Protein AF-A0A3C1TMX7-F1 (afdb_monomer)

Solvent-accessible surface area (backbone atoms only — not comparable to full-atom values): 3502 Å² total; per-residue (Å²): 92,65,36,29,30,66,39,76,47,100,78,55,33,36,31,32,40,38,87,97,58,72,70,33,42,33,45,49,88,66,52,77,99,58,59,66,86,76,63,52,68,70,40,78,46,76,51,62,81,45,85,48,102,89,45,69,32,64

Structure (mmCIF, N/CA/C/O backbone):
data_AF-A0A3C1TMX7-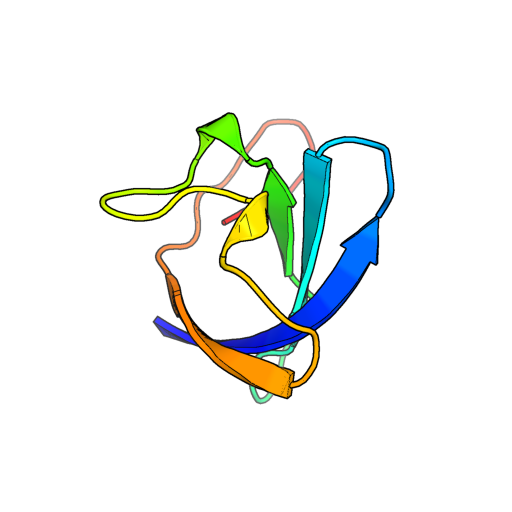F1
#
_entry.id   AF-A0A3C1TMX7-F1
#
loop_
_atom_site.group_PDB
_atom_site.id
_atom_site.type_symbol
_atom_site.label_atom_id
_atom_site.label_alt_id
_atom_site.label_comp_id
_atom_site.label_asym_id
_atom_site.label_entity_id
_atom_site.label_seq_id
_atom_site.pdbx_PDB_ins_code
_atom_site.Cartn_x
_atom_site.Cartn_y
_atom_site.Cartn_z
_atom_site.occupancy
_atom_site.B_iso_or_equiv
_atom_site.auth_seq_id
_atom_site.auth_comp_id
_atom_site.auth_asym_id
_ato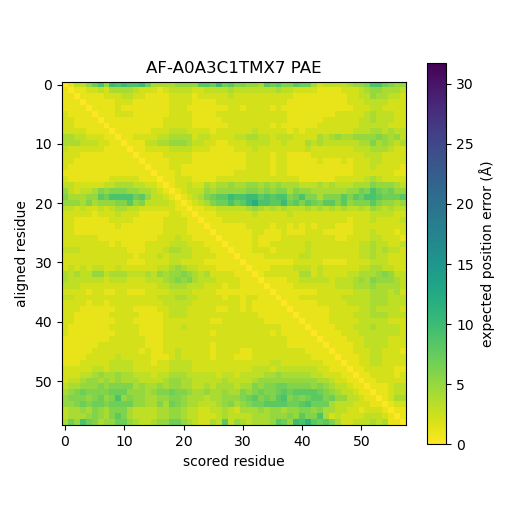m_site.auth_atom_id
_atom_site.pdbx_PDB_model_num
ATOM 1 N N . MET A 1 1 ? -2.467 -8.080 10.209 1.00 92.56 1 MET A N 1
ATOM 2 C CA . MET A 1 1 ? -3.847 -7.566 10.042 1.00 92.56 1 MET A CA 1
ATOM 3 C C . MET A 1 1 ? -4.353 -7.903 8.643 1.00 92.56 1 MET A C 1
ATOM 5 O O . MET A 1 1 ? -3.565 -8.393 7.842 1.00 92.56 1 MET A O 1
ATOM 9 N N . GLN A 1 2 ? -5.645 -7.702 8.369 1.00 95.25 2 GLN A N 1
ATOM 10 C CA . GLN A 1 2 ? -6.268 -7.937 7.060 1.00 95.25 2 GLN A CA 1
ATOM 11 C C . GLN A 1 2 ? -6.937 -6.660 6.553 1.00 95.25 2 GLN A C 1
ATOM 13 O O . GLN A 1 2 ? -7.374 -5.830 7.349 1.00 95.25 2 GLN A O 1
ATOM 18 N N . GLY A 1 3 ? -7.010 -6.506 5.235 1.00 96.88 3 GLY A N 1
ATOM 19 C CA . GLY A 1 3 ? -7.645 -5.358 4.601 1.00 96.88 3 GLY A CA 1
ATOM 20 C C . GLY A 1 3 ? -7.777 -5.539 3.098 1.00 96.88 3 GLY A C 1
ATOM 21 O O . GLY A 1 3 ? -7.460 -6.600 2.561 1.00 96.88 3 GLY A O 1
ATOM 22 N N . ILE A 1 4 ? -8.246 -4.491 2.432 1.00 98.06 4 ILE A N 1
ATOM 23 C CA . ILE A 1 4 ? -8.466 -4.466 0.985 1.00 98.06 4 ILE A CA 1
ATOM 24 C C . ILE A 1 4 ? -7.609 -3.368 0.364 1.00 98.06 4 ILE A C 1
ATOM 26 O O . ILE A 1 4 ? -7.579 -2.249 0.879 1.00 98.06 4 ILE A O 1
ATOM 30 N N . ILE A 1 5 ? -6.951 -3.639 -0.763 1.00 98.12 5 ILE A N 1
ATOM 31 C CA . ILE A 1 5 ? -6.283 -2.592 -1.543 1.00 98.12 5 ILE A CA 1
ATOM 32 C C . ILE A 1 5 ? -7.345 -1.617 -2.042 1.00 98.12 5 ILE A C 1
ATOM 34 O O . ILE A 1 5 ? -8.134 -1.924 -2.931 1.00 98.12 5 ILE A O 1
ATOM 38 N N . LYS A 1 6 ? -7.363 -0.421 -1.465 1.00 98.19 6 LYS A N 1
ATOM 39 C CA . LYS A 1 6 ? -8.324 0.624 -1.813 1.00 98.19 6 LYS A CA 1
ATOM 40 C C . LYS A 1 6 ? -7.904 1.386 -3.055 1.00 98.19 6 LYS A C 1
ATOM 42 O O . LYS A 1 6 ? -8.758 1.809 -3.825 1.00 98.19 6 LYS A O 1
ATOM 47 N N . LYS A 1 7 ? -6.599 1.629 -3.192 1.00 98.31 7 LYS A N 1
ATOM 48 C CA . LYS A 1 7 ? -6.053 2.438 -4.276 1.00 98.31 7 LYS A CA 1
ATOM 49 C C . LYS A 1 7 ? -4.620 2.054 -4.600 1.00 98.31 7 LYS A C 1
ATOM 51 O O . LYS A 1 7 ? -3.808 1.926 -3.683 1.00 98.31 7 LYS A O 1
ATOM 56 N N . LEU A 1 8 ? -4.299 1.987 -5.886 1.00 98.38 8 LEU A N 1
ATOM 57 C CA . LEU A 1 8 ? -2.929 1.935 -6.396 1.00 98.38 8 LEU A CA 1
ATOM 58 C C . LEU A 1 8 ? -2.606 3.234 -7.140 1.00 98.38 8 LEU A C 1
ATOM 60 O O . LEU A 1 8 ? -3.488 3.942 -7.626 1.00 98.38 8 LEU A O 1
ATOM 64 N N . THR A 1 9 ? -1.329 3.600 -7.184 1.00 97.88 9 THR A N 1
ATOM 65 C CA . THR A 1 9 ? -0.869 4.797 -7.894 1.00 97.88 9 THR A CA 1
ATOM 66 C C . THR A 1 9 ? 0.295 4.468 -8.812 1.00 97.88 9 THR A C 1
ATOM 68 O O . THR A 1 9 ? 1.067 3.547 -8.548 1.00 97.88 9 THR A O 1
ATOM 71 N N . ASP A 1 10 ? 0.506 5.311 -9.820 1.00 95.69 10 ASP A N 1
ATOM 72 C CA . ASP A 1 10 ? 1.630 5.189 -10.762 1.00 95.69 10 ASP A CA 1
ATOM 73 C C . ASP A 1 10 ? 3.003 5.481 -10.124 1.00 95.69 10 ASP A C 1
ATOM 75 O O . ASP A 1 10 ? 4.030 5.506 -10.797 1.00 95.69 10 ASP A O 1
ATOM 79 N N . LYS A 1 11 ? 3.039 5.741 -8.812 1.00 96.44 11 LYS A N 1
ATOM 80 C CA . LYS A 1 11 ? 4.242 6.070 -8.040 1.00 96.44 11 LYS A CA 1
ATOM 81 C C . LYS A 1 11 ? 4.688 4.921 -7.128 1.00 96.44 11 LYS A C 1
ATOM 83 O O . LYS A 1 11 ? 5.367 5.177 -6.139 1.00 96.44 11 LYS A O 1
ATOM 88 N N . ASN A 1 12 ? 4.324 3.676 -7.453 1.00 96.75 12 ASN A N 1
ATOM 89 C CA . ASN A 1 12 ? 4.699 2.470 -6.698 1.00 96.75 12 ASN A CA 1
ATOM 90 C C . ASN A 1 12 ? 4.280 2.508 -5.218 1.00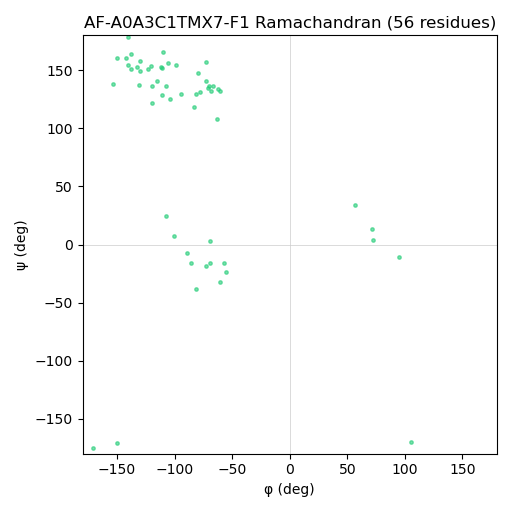 96.75 12 ASN A C 1
ATOM 92 O O . ASN A 1 12 ? 4.974 1.995 -4.341 1.00 96.75 12 ASN A O 1
ATOM 96 N N . PHE A 1 13 ? 3.139 3.129 -4.932 1.00 97.75 13 PHE A N 1
ATOM 97 C CA . PHE A 1 13 ? 2.527 3.108 -3.610 1.00 97.75 13 PHE A CA 1
ATOM 98 C C . PHE A 1 13 ? 1.012 3.017 -3.724 1.00 97.75 13 PHE A C 1
ATOM 100 O O . PHE A 1 13 ? 0.428 3.363 -4.759 1.00 97.75 13 PHE A O 1
ATOM 107 N N . GLY A 1 14 ? 0.379 2.599 -2.637 1.00 98.06 14 GLY A N 1
ATOM 108 C CA . GLY A 1 14 ? -1.064 2.489 -2.551 1.00 98.06 14 GLY A CA 1
ATOM 109 C C . GLY A 1 14 ? -1.584 2.701 -1.139 1.00 98.06 14 GLY A C 1
ATOM 110 O O . GLY A 1 14 ? -0.855 3.113 -0.234 1.00 98.06 14 GLY A O 1
ATOM 111 N N . PHE A 1 15 ? -2.871 2.422 -0.983 1.00 98.12 15 PHE A N 1
ATOM 112 C CA . PHE A 1 15 ? -3.567 2.498 0.291 1.00 98.12 15 PHE A CA 1
ATOM 113 C C . PHE A 1 15 ? -4.375 1.229 0.541 1.00 98.12 15 PHE A C 1
ATOM 115 O O . PHE A 1 15 ? -5.059 0.739 -0.361 1.00 98.12 15 PHE A O 1
ATOM 122 N N . ILE A 1 16 ? -4.321 0.730 1.772 1.00 98.19 16 ILE A N 1
ATOM 123 C CA . ILE A 1 16 ? -5.098 -0.408 2.259 1.00 98.19 16 ILE A CA 1
ATOM 124 C C . ILE A 1 16 ? -6.224 0.132 3.136 1.00 98.19 16 ILE A C 1
ATOM 126 O O . ILE A 1 16 ? -5.976 0.853 4.101 1.00 98.19 16 ILE A O 1
ATOM 130 N N . SER A 1 17 ? -7.462 -0.230 2.817 1.00 97.75 17 SER A N 1
ATOM 131 C CA . SER A 1 17 ? -8.589 -0.021 3.720 1.00 97.75 17 SER A CA 1
ATOM 132 C C . SER A 1 17 ? -8.623 -1.149 4.748 1.00 97.75 17 SER A C 1
ATOM 134 O O . SER A 1 17 ? -8.563 -2.326 4.386 1.00 97.75 17 SER A O 1
ATOM 136 N N . GLN A 1 18 ? -8.715 -0.785 6.023 1.00 94.25 18 GLN A N 1
ATOM 137 C CA . GLN A 1 18 ? -8.825 -1.702 7.157 1.00 94.25 18 GLN A CA 1
ATOM 138 C C . GLN A 1 18 ? -10.126 -1.434 7.914 1.00 94.25 18 GLN A C 1
ATOM 140 O O . GLN A 1 18 ? -10.642 -0.314 7.905 1.00 94.25 18 GLN A O 1
ATOM 145 N N . GLU A 1 19 ? -10.658 -2.443 8.595 1.00 90.12 19 GLU A N 1
ATOM 146 C CA . GLU A 1 19 ? -11.866 -2.253 9.393 1.00 90.12 19 GLU A CA 1
ATOM 147 C C . GLU A 1 19 ? -11.602 -1.348 10.605 1.00 90.12 19 GLU A C 1
ATOM 149 O O . GLU A 1 19 ? -10.644 -1.538 11.352 1.00 90.12 19 GLU A O 1
ATOM 154 N N . GLY A 1 20 ? -12.479 -0.359 10.810 1.00 85.56 20 GLY A N 1
ATOM 155 C CA . GLY A 1 20 ? -12.485 0.477 12.015 1.00 85.56 20 GLY A CA 1
ATOM 156 C C . GLY A 1 20 ? -11.335 1.484 12.139 1.00 85.56 20 GLY A C 1
ATOM 157 O O . GLY A 1 20 ? -11.154 2.044 13.219 1.00 85.56 20 GLY A O 1
ATOM 158 N N . GLY A 1 21 ? -10.573 1.732 11.070 1.00 86.38 21 GLY A N 1
ATOM 159 C CA . GLY A 1 21 ? -9.434 2.652 11.078 1.00 86.38 21 GLY A CA 1
ATOM 160 C C . GLY A 1 21 ? -9.310 3.497 9.812 1.00 86.38 21 GLY A C 1
ATOM 161 O O . GLY A 1 21 ? -10.093 3.373 8.873 1.00 86.38 21 GLY A O 1
ATOM 162 N N . GLU A 1 22 ? -8.306 4.371 9.802 1.00 92.06 22 GLU A N 1
ATOM 163 C CA . GLU A 1 22 ? -7.930 5.145 8.617 1.00 92.06 22 GLU A CA 1
ATOM 164 C C . GLU A 1 22 ? -7.235 4.256 7.576 1.00 92.06 22 GLU A C 1
ATOM 166 O O . GLU A 1 22 ? -6.667 3.211 7.915 1.00 92.06 22 GLU A O 1
ATOM 171 N N . ASP A 1 23 ? -7.266 4.679 6.310 1.00 95.69 23 ASP A N 1
ATOM 172 C CA . ASP A 1 23 ? -6.550 3.980 5.246 1.00 95.69 23 ASP A CA 1
ATOM 173 C C . ASP A 1 23 ? -5.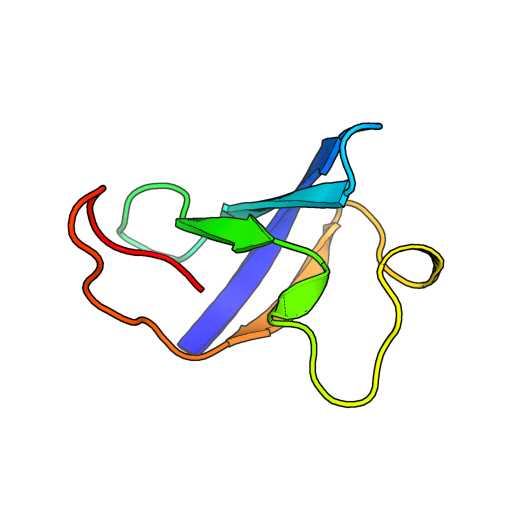038 4.005 5.519 1.00 95.69 23 ASP A C 1
ATOM 175 O O . ASP A 1 23 ? -4.457 5.051 5.815 1.00 95.69 23 ASP A O 1
ATOM 179 N N . LEU A 1 24 ? -4.391 2.853 5.374 1.00 96.44 24 LEU A N 1
ATOM 180 C CA . LEU A 1 24 ? -2.959 2.698 5.599 1.00 96.44 24 LEU A CA 1
ATOM 181 C C . LEU A 1 24 ? -2.181 2.837 4.302 1.00 96.44 24 LEU A C 1
ATOM 183 O O . LEU A 1 24 ? -2.474 2.173 3.311 1.00 96.44 24 LEU A O 1
ATOM 187 N N . PHE A 1 25 ? -1.160 3.683 4.325 1.00 97.12 25 PHE A N 1
ATOM 188 C CA . PHE A 1 25 ? -0.203 3.810 3.235 1.00 97.12 25 PHE A CA 1
ATOM 189 C C . P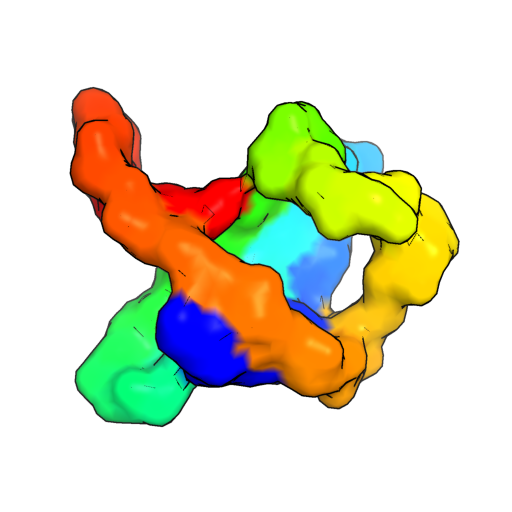HE A 1 25 ? 0.735 2.598 3.190 1.00 97.12 25 PHE A C 1
ATOM 191 O O 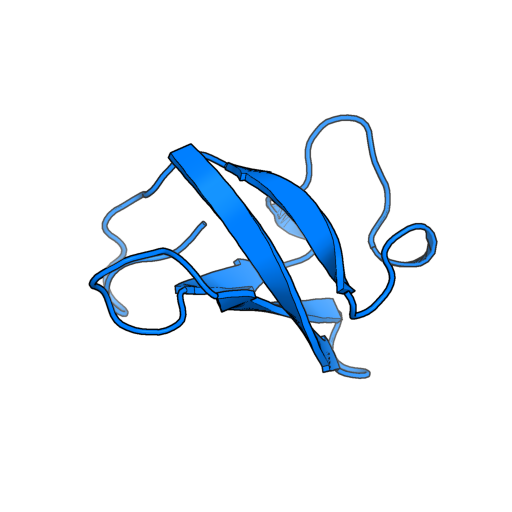. PHE A 1 25 ? 1.225 2.178 4.235 1.00 97.12 25 PHE A O 1
ATOM 198 N N . PHE A 1 26 ? 1.058 2.120 1.987 1.00 97.44 26 PHE A N 1
ATOM 199 C CA . PHE A 1 26 ? 2.151 1.170 1.758 1.00 97.44 26 PHE A CA 1
ATOM 200 C C . PHE A 1 26 ? 2.947 1.540 0.502 1.00 97.44 26 PHE A C 1
ATOM 202 O O . PHE A 1 26 ? 2.402 2.100 -0.455 1.00 97.44 26 PHE A O 1
ATOM 209 N N . HIS A 1 27 ? 4.236 1.199 0.479 1.00 97.44 27 HIS A N 1
ATOM 210 C CA . HIS A 1 27 ? 5.109 1.368 -0.687 1.00 97.44 27 HIS A CA 1
ATOM 211 C C . HIS A 1 27 ? 5.491 0.003 -1.269 1.00 97.44 27 HIS A C 1
ATOM 213 O O . HIS A 1 27 ? 5.618 -0.975 -0.539 1.00 97.44 27 HIS A O 1
ATOM 219 N N . ALA A 1 28 ? 5.765 -0.070 -2.572 1.00 97.31 28 ALA A N 1
ATOM 220 C CA . ALA A 1 28 ? 6.177 -1.304 -3.249 1.00 97.31 28 ALA A CA 1
ATOM 221 C C . ALA A 1 28 ? 7.420 -1.975 -2.632 1.00 97.31 28 ALA A C 1
ATOM 223 O O . ALA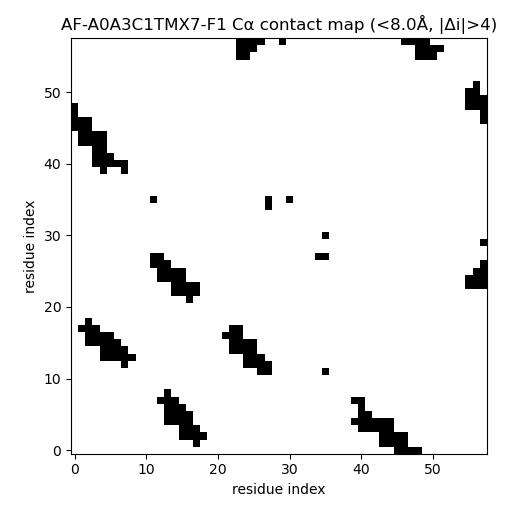 A 1 28 ? 7.606 -3.176 -2.776 1.00 97.31 28 ALA A O 1
ATOM 224 N N . ASN A 1 29 ? 8.253 -1.201 -1.930 1.00 96.75 29 ASN A N 1
ATOM 225 C CA . ASN A 1 29 ? 9.460 -1.701 -1.263 1.00 96.75 29 ASN A CA 1
ATOM 226 C C . ASN A 1 29 ? 9.152 -2.526 -0.003 1.00 96.75 29 ASN A C 1
ATOM 228 O O . ASN A 1 29 ? 10.029 -3.253 0.451 1.00 96.75 29 ASN A O 1
ATOM 232 N N . SER A 1 30 ? 7.946 -2.395 0.556 1.00 95.69 30 SER A N 1
ATOM 233 C CA . SER A 1 30 ? 7.494 -3.147 1.733 1.00 95.69 30 SER A CA 1
ATOM 234 C C . SER A 1 30 ? 6.836 -4.481 1.361 1.00 95.69 30 SER A C 1
ATOM 236 O O . SER A 1 30 ? 6.509 -5.272 2.239 1.00 95.69 30 SER A O 1
ATOM 238 N N . LEU A 1 31 ? 6.612 -4.749 0.067 1.00 96.62 31 LEU A N 1
ATOM 239 C CA . LEU A 1 31 ?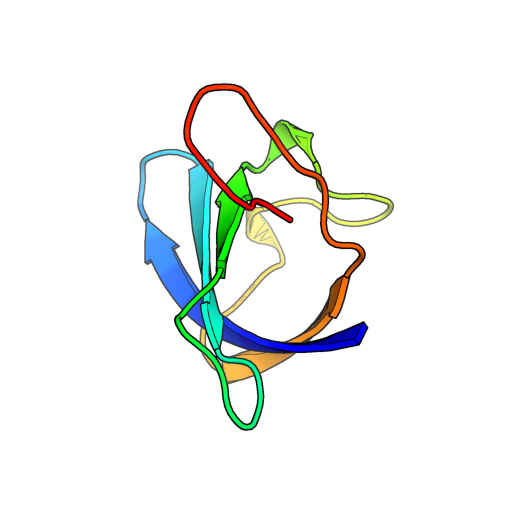 5.949 -5.973 -0.375 1.00 96.62 31 LEU A CA 1
ATOM 240 C C . LEU A 1 31 ? 6.843 -7.196 -0.157 1.00 96.62 31 LEU A C 1
ATOM 242 O O . LEU A 1 31 ? 8.029 -7.194 -0.486 1.00 96.62 31 LEU A O 1
ATOM 246 N N . VAL A 1 32 ? 6.240 -8.272 0.346 1.00 96.19 32 VAL A N 1
ATOM 247 C CA . VAL A 1 32 ? 6.920 -9.541 0.614 1.00 96.19 32 VAL A CA 1
ATOM 248 C C . VAL A 1 32 ? 6.272 -10.637 -0.220 1.00 96.19 32 VAL A C 1
ATOM 250 O O . VAL A 1 32 ? 5.075 -10.887 -0.112 1.00 96.19 32 VAL A O 1
ATOM 253 N N . GLY A 1 33 ? 7.066 -11.301 -1.061 1.00 95.31 33 GLY A N 1
ATOM 254 C CA . GLY A 1 33 ? 6.605 -12.435 -1.870 1.00 95.31 33 GLY A CA 1
ATOM 255 C C . GLY A 1 33 ? 5.681 -12.085 -3.043 1.00 95.31 33 GLY A C 1
ATOM 256 O O . GLY A 1 33 ? 5.237 -12.999 -3.730 1.00 95.31 33 GLY A O 1
ATOM 257 N N . VAL A 1 34 ? 5.419 -10.797 -3.292 1.00 95.69 34 VAL A N 1
ATOM 258 C CA . VAL A 1 34 ? 4.648 -10.282 -4.436 1.00 95.69 34 VAL A CA 1
ATOM 259 C C . VAL A 1 34 ? 5.283 -8.998 -4.970 1.00 95.69 34 VAL A C 1
ATOM 261 O O . VAL A 1 34 ? 5.949 -8.268 -4.234 1.00 95.69 34 VAL A O 1
ATOM 264 N N . SER A 1 35 ? 5.069 -8.701 -6.247 1.00 96.50 35 SER A N 1
ATOM 265 C CA . SER A 1 35 ? 5.444 -7.435 -6.876 1.00 96.50 35 SER A CA 1
ATOM 266 C C . SER A 1 35 ? 4.254 -6.475 -6.967 1.00 96.50 35 SER A C 1
ATOM 268 O O . SER A 1 35 ? 3.098 -6.887 -7.036 1.00 96.50 35 SER A O 1
ATOM 270 N N . PHE A 1 36 ? 4.525 -5.167 -7.014 1.00 97.31 36 PHE A N 1
ATOM 271 C CA . PHE A 1 36 ? 3.468 -4.146 -7.068 1.00 97.31 36 PHE A CA 1
ATOM 272 C C . PHE A 1 36 ? 2.565 -4.282 -8.304 1.00 97.31 36 PHE A C 1
ATOM 274 O O . PHE A 1 36 ? 1.371 -4.017 -8.228 1.00 97.31 36 PHE A O 1
ATOM 281 N N . SER A 1 37 ? 3.116 -4.748 -9.430 1.00 96.44 37 SER A N 1
ATOM 282 C CA . SER A 1 37 ? 2.375 -4.987 -10.675 1.00 96.44 37 SER A CA 1
ATOM 283 C C . SER A 1 37 ? 1.383 -6.150 -10.613 1.00 96.44 37 SER A C 1
ATOM 285 O O . SER A 1 37 ? 0.540 -6.270 -11.499 1.00 96.44 37 SER A O 1
ATOM 287 N N . GLU A 1 38 ? 1.493 -7.025 -9.614 1.00 97.00 38 GLU A N 1
ATOM 288 C CA . GLU A 1 38 ? 0.570 -8.150 -9.421 1.00 97.00 38 GLU A CA 1
ATOM 289 C C . GLU A 1 38 ? -0.675 -7.758 -8.617 1.00 97.00 38 GLU A C 1
ATOM 291 O O . GLU A 1 38 ? -1.670 -8.481 -8.649 1.00 97.00 38 GLU A O 1
ATOM 296 N N . LEU A 1 39 ? -0.629 -6.613 -7.931 1.00 97.62 39 LEU A N 1
ATOM 297 C CA . LEU A 1 39 ? -1.703 -6.124 -7.077 1.00 97.62 39 LEU A CA 1
ATOM 298 C C . LEU A 1 39 ? -2.815 -5.454 -7.885 1.00 97.62 39 LEU A C 1
ATOM 300 O O . LEU A 1 39 ? -2.567 -4.776 -8.885 1.00 97.62 39 LEU A O 1
ATOM 304 N N . ARG A 1 40 ? -4.052 -5.580 -7.402 1.00 98.25 40 ARG A N 1
ATOM 305 C CA . ARG A 1 40 ? -5.230 -4.898 -7.947 1.00 98.25 40 ARG A CA 1
ATOM 306 C C . ARG A 1 40 ? -6.021 -4.200 -6.848 1.00 98.25 40 ARG A C 1
ATOM 308 O O . ARG A 1 40 ? -6.079 -4.654 -5.709 1.00 98.25 40 ARG A O 1
ATOM 315 N N . GLU A 1 41 ? -6.671 -3.095 -7.204 1.00 98.38 41 GLU A N 1
ATOM 316 C CA . GLU A 1 41 ? -7.681 -2.490 -6.332 1.00 98.38 41 GLU A CA 1
ATOM 317 C C . GLU A 1 41 ? -8.821 -3.492 -6.096 1.00 98.38 41 GLU A C 1
ATOM 319 O O . GLU A 1 41 ? -9.319 -4.112 -7.036 1.00 98.38 41 GLU A O 1
ATOM 324 N N . GLY A 1 42 ? -9.214 -3.664 -4.836 1.00 98.19 42 GLY A N 1
ATOM 325 C CA . GLY A 1 42 ? -10.165 -4.682 -4.395 1.00 98.19 42 GLY A CA 1
ATOM 326 C C . GLY A 1 42 ? -9.530 -5.981 -3.889 1.00 98.19 42 GLY A C 1
ATOM 327 O O . GLY A 1 42 ? -10.244 -6.777 -3.279 1.00 98.19 42 GLY A O 1
ATOM 328 N N . ASP A 1 43 ? -8.222 -6.197 -4.068 1.00 98.31 43 ASP A N 1
ATOM 329 C CA . ASP A 1 43 ? -7.562 -7.405 -3.562 1.00 98.31 43 ASP A CA 1
ATOM 330 C C . ASP A 1 43 ? -7.539 -7.431 -2.030 1.00 98.31 43 ASP A C 1
ATOM 332 O O . ASP A 1 43 ? -7.213 -6.437 -1.374 1.00 98.31 43 ASP A O 1
ATOM 336 N N . ALA A 1 44 ? -7.844 -8.599 -1.462 1.00 97.38 44 ALA A N 1
ATOM 337 C CA . ALA A 1 44 ? -7.669 -8.855 -0.041 1.00 97.38 44 ALA A CA 1
ATOM 338 C C . ALA A 1 44 ? -6.196 -9.129 0.273 1.00 97.38 44 ALA A C 1
ATOM 340 O O . ALA A 1 44 ? -5.553 -9.956 -0.373 1.00 97.38 44 ALA A O 1
ATOM 341 N N . VAL A 1 45 ? -5.676 -8.455 1.295 1.00 96.81 45 VAL A N 1
ATOM 342 C CA . VAL A 1 45 ? -4.266 -8.515 1.680 1.00 96.81 45 VAL A CA 1
ATOM 343 C C . VAL A 1 45 ? -4.098 -8.717 3.177 1.00 96.81 45 VAL A C 1
ATOM 345 O O . VAL A 1 45 ? -4.930 -8.311 3.993 1.00 96.81 45 VAL A O 1
ATOM 348 N N . THR A 1 46 ? -2.976 -9.329 3.537 1.00 96.56 46 THR A N 1
ATOM 349 C CA . THR A 1 46 ? -2.461 -9.378 4.904 1.00 96.56 46 THR A CA 1
ATOM 350 C C . THR A 1 46 ? -1.249 -8.472 5.016 1.00 96.56 46 THR A C 1
ATOM 352 O O . THR A 1 46 ? -0.389 -8.500 4.141 1.00 96.56 46 THR A O 1
ATOM 355 N N . PHE A 1 47 ? -1.165 -7.704 6.094 1.00 96.00 47 PHE A N 1
ATOM 356 C CA . PHE A 1 47 ? -0.084 -6.742 6.300 1.00 96.00 47 PHE A CA 1
ATOM 357 C C . PHE A 1 47 ? 0.212 -6.544 7.787 1.00 96.00 47 PHE A C 1
ATOM 359 O O . PHE A 1 47 ? -0.628 -6.838 8.647 1.00 96.00 47 PHE A O 1
ATOM 366 N N . GLU A 1 48 ? 1.396 -6.034 8.092 1.00 95.12 48 GLU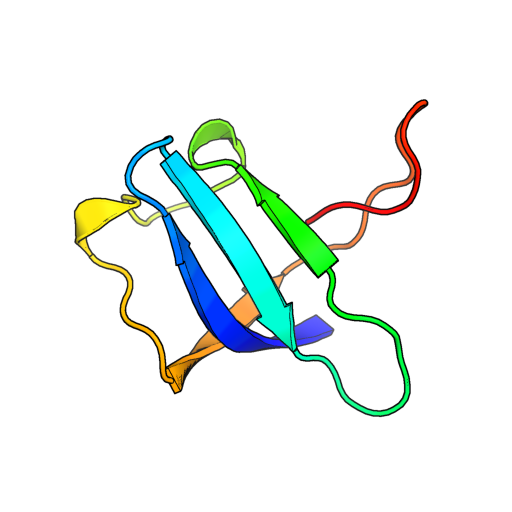 A N 1
ATOM 367 C CA . GLU A 1 48 ? 1.789 -5.581 9.427 1.00 95.12 48 GLU A CA 1
ATOM 368 C C . GLU A 1 48 ? 1.796 -4.050 9.456 1.00 95.12 48 GLU A C 1
ATOM 370 O O . GLU A 1 48 ? 1.853 -3.418 8.407 1.00 95.12 48 GLU A O 1
ATOM 375 N N . VAL A 1 49 ? 1.646 -3.447 10.638 1.00 93.69 49 VAL A N 1
ATOM 376 C CA . VAL A 1 49 ? 1.679 -1.982 10.777 1.00 93.69 49 VAL A CA 1
ATOM 377 C C . VAL A 1 49 ? 2.933 -1.590 11.515 1.00 93.69 49 VAL A C 1
ATOM 379 O O . VAL A 1 49 ? 3.169 -2.061 12.627 1.00 93.69 49 VAL A O 1
ATOM 382 N N . GLU A 1 50 ? 3.670 -0.660 10.931 1.00 92.62 50 GLU A N 1
ATOM 383 C CA . GLU A 1 50 ? 4.859 -0.072 11.520 1.00 92.62 50 GLU A CA 1
ATOM 384 C C . GLU A 1 50 ? 4.642 1.419 11.796 1.00 92.62 50 GLU A C 1
ATOM 386 O O . GLU A 1 50 ? 4.026 2.150 11.012 1.00 92.62 50 GLU A O 1
ATOM 391 N N . GLU A 1 51 ? 5.155 1.893 12.931 1.00 92.38 51 GLU A N 1
ATOM 392 C CA . GLU A 1 51 ? 5.229 3.324 13.214 1.00 92.38 51 GLU A CA 1
ATOM 393 C C . GLU A 1 51 ? 6.474 3.915 12.553 1.00 92.38 51 GLU A C 1
ATOM 395 O O . GLU A 1 51 ? 7.607 3.561 12.876 1.00 92.38 51 GLU A O 1
ATOM 400 N N . THR A 1 52 ? 6.265 4.853 11.634 1.00 88.56 52 THR A N 1
ATOM 401 C CA . THR A 1 52 ? 7.346 5.580 10.964 1.00 88.56 52 THR A CA 1
ATOM 402 C C . THR A 1 52 ? 7.364 7.041 11.423 1.00 88.56 52 THR A C 1
ATOM 404 O O . THR A 1 52 ? 6.355 7.545 11.925 1.00 88.56 52 THR A O 1
ATOM 407 N N . PRO A 1 53 ? 8.444 7.803 11.163 1.00 91.50 53 PRO A N 1
ATOM 408 C CA . PRO A 1 53 ? 8.455 9.249 11.402 1.00 91.50 53 PRO A CA 1
ATOM 409 C C . PRO A 1 53 ? 7.346 10.026 10.668 1.00 91.50 53 PRO A C 1
ATOM 411 O O . PRO A 1 53 ? 7.094 11.182 10.993 1.00 91.50 53 PRO A O 1
ATOM 414 N N . LYS A 1 54 ? 6.703 9.417 9.660 1.00 86.62 54 LYS A N 1
ATOM 415 C CA . LYS A 1 54 ? 5.602 9.999 8.876 1.00 86.62 54 LYS A CA 1
ATOM 416 C C . LYS A 1 54 ? 4.216 9.501 9.309 1.00 86.62 54 LYS A C 1
ATOM 418 O O . LYS A 1 54 ? 3.237 9.819 8.642 1.00 86.62 54 LYS A O 1
ATOM 423 N N . GLY A 1 55 ? 4.126 8.737 10.398 1.00 89.00 55 GLY A N 1
ATOM 424 C CA . GLY A 1 55 ? 2.902 8.078 10.854 1.00 89.00 55 GLY A CA 1
ATOM 425 C C . GLY A 1 55 ? 2.904 6.572 10.580 1.00 89.00 55 GLY A C 1
ATOM 426 O O . GLY A 1 55 ? 3.935 5.991 10.233 1.00 89.00 55 GLY A O 1
ATOM 427 N N . LYS A 1 56 ? 1.746 5.935 10.770 1.00 90.94 56 LYS A N 1
ATOM 428 C CA . LYS A 1 56 ? 1.572 4.488 10.579 1.00 90.94 56 LYS A CA 1
ATOM 429 C C . LYS A 1 56 ? 1.622 4.119 9.093 1.00 90.94 56 LYS A C 1
ATOM 431 O O . LYS A 1 56 ? 0.972 4.776 8.281 1.00 90.94 56 LYS A O 1
ATOM 436 N N . ALA A 1 57 ? 2.364 3.069 8.760 1.00 91.00 57 ALA A N 1
ATOM 437 C CA . ALA A 1 57 ? 2.478 2.522 7.411 1.00 91.00 57 ALA A CA 1
ATOM 438 C C . ALA A 1 57 ? 2.433 0.988 7.435 1.00 91.00 57 ALA A C 1
ATOM 440 O O . ALA A 1 57 ? 2.582 0.383 8.498 1.00 91.00 57 ALA A O 1
ATOM 441 N N . ALA A 1 58 ? 2.203 0.400 6.265 1.00 90.69 58 ALA A N 1
ATOM 442 C CA . ALA A 1 58 ? 2.233 -1.032 5.997 1.00 90.69 58 ALA A CA 1
ATOM 443 C C . ALA A 1 58 ? 3.283 -1.389 4.930 1.00 90.69 58 ALA A C 1
ATOM 445 O O . ALA A 1 58 ? 3.715 -0.488 4.164 1.00 90.69 58 ALA A O 1
#

pLDDT: mean 95.26, std 3.34, range [85.56, 98.38]

Sequence (58 aa):
MQGIIKKLTDKNFGFISQEGGEDLFFHANSLVGVSFSELREGDAVTFEVEETPKGKAA

Mean predicted aligned error: 2.57 Å

Radius of gyration: 10.49 Å; Cα contacts (8 Å, |Δi|>4): 98; chains: 1; bounding box: 22×22×24 Å

Nearest PDB structures (foldseek):
  1hzb-assembly1_B  TM=9.079E-01  e=4.074E-05  [Bacillus] caldolyticus
  1hzc-assembly1_B  TM=9.053E-01  e=4.638E-05  [Bacillus] caldolyticus
  1i5f-assembly1_B  TM=9.027E-01  e=8.315E-05  [Bacillus] caldolyticus
  3pf4-assembly1_A  TM=8.857E-01  e=6.012E-05  Bacillus subtilis
  2f52-assembly1_A  TM=7.824E-01  e=1.150E-04  Bacillus subtilis

Foldseek 3Di:
DKFFFQDDDPQQKGWTDDPPDDIAIEGQVQDDPDGSVVDDGGDMDDDDWDQDPVGIHD

Secondary structure (DSSP, 8-state):
-EEEEEEE-TTSEEEEE-TTSPPEEEEGGG-SSS-GGG--TT-EEE---EEETTEEE-